Protein AF-A0A832SHB8-F1 (afdb_monomer_lite)

Foldseek 3Di:
DDDDDPVRVVVLVVQCVVVVHDDSVRSVVVVVVVVCVVPDDPCRPPVNVVPD

Secondary structure (DSSP, 8-state):
-----HHHHHHHHHHHHHTT-SSHHHHHHHHHHHHHHHH--GGGSHHHHTT-

Organism: NCBI:txid2214

Sequence (52 aa):
MINIDEITNRVLNIIKATYGLKDKSAAIMHMAAEYEKEIMEPALRPEFIEKA

Radius of gyration: 13.67 Å; chains: 1; bounding box: 31×24×32 Å

Structure (mmCIF, N/CA/C/O backbone):
data_AF-A0A832SHB8-F1
#
_entry.id   AF-A0A832SHB8-F1
#
loop_
_atom_site.group_PDB
_atom_site.id
_atom_site.type_symbol
_atom_site.label_atom_id
_atom_site.label_alt_id
_atom_site.label_comp_id
_atom_site.label_asym_id
_atom_site.label_entity_id
_atom_site.label_seq_id
_atom_site.pdbx_PDB_ins_code
_atom_site.Cartn_x
_atom_site.Cartn_y
_atom_site.Cartn_z
_atom_site.occupancy
_atom_site.B_iso_or_equiv
_atom_site.auth_seq_id
_atom_site.auth_comp_id
_atom_site.auth_asym_id
_atom_site.auth_atom_id
_atom_site.pdbx_PDB_model_num
ATOM 1 N N . MET A 1 1 ? 2.296 -15.887 -3.210 1.00 70.25 1 MET A N 1
ATOM 2 C CA . MET A 1 1 ? 2.916 -14.883 -4.101 1.00 70.25 1 MET A CA 1
ATOM 3 C C . MET A 1 1 ? 1.779 -14.207 -4.851 1.00 70.25 1 MET A C 1
ATOM 5 O O . MET A 1 1 ? 0.975 -14.927 -5.424 1.00 70.25 1 MET A O 1
ATOM 9 N N . ILE A 1 2 ? 1.622 -12.884 -4.738 1.00 81.06 2 ILE A N 1
ATOM 10 C CA . ILE A 1 2 ? 0.548 -12.148 -5.428 1.00 81.06 2 ILE A CA 1
ATOM 11 C C . ILE A 1 2 ? 1.072 -11.761 -6.810 1.00 81.06 2 ILE A C 1
ATOM 13 O O . ILE A 1 2 ? 2.155 -11.181 -6.908 1.00 81.06 2 ILE A O 1
ATOM 17 N N . ASN A 1 3 ? 0.319 -12.083 -7.860 1.00 89.56 3 ASN A N 1
ATOM 18 C CA . ASN A 1 3 ? 0.626 -11.612 -9.205 1.00 89.56 3 ASN A CA 1
ATOM 19 C C . ASN A 1 3 ? 0.109 -10.184 -9.349 1.00 89.56 3 ASN A C 1
ATOM 21 O O . ASN A 1 3 ? -1.096 -9.950 -9.326 1.00 89.56 3 ASN A O 1
ATOM 25 N N . ILE A 1 4 ? 1.038 -9.245 -9.476 1.00 90.75 4 ILE A N 1
ATOM 26 C CA . ILE A 1 4 ? 0.763 -7.833 -9.733 1.00 90.75 4 ILE A CA 1
ATOM 27 C C . ILE A 1 4 ? 1.378 -7.465 -11.075 1.00 90.75 4 ILE A C 1
ATOM 29 O O . ILE A 1 4 ? 2.527 -7.817 -11.355 1.00 90.75 4 ILE A O 1
ATOM 33 N N . ASP A 1 5 ? 0.601 -6.788 -11.912 1.00 95.75 5 ASP A N 1
ATOM 34 C CA . ASP A 1 5 ? 1.069 -6.337 -13.215 1.00 95.75 5 ASP A CA 1
ATOM 35 C C . ASP A 1 5 ? 2.052 -5.160 -13.083 1.00 95.75 5 ASP A C 1
ATOM 37 O O . ASP A 1 5 ? 2.316 -4.629 -11.996 1.00 95.75 5 ASP A O 1
ATOM 41 N N . GLU A 1 6 ? 2.657 -4.768 -14.203 1.00 96.62 6 GLU A N 1
ATOM 42 C CA . GLU A 1 6 ? 3.663 -3.706 -14.215 1.00 96.62 6 GLU A CA 1
ATOM 43 C C . GLU A 1 6 ? 3.083 -2.363 -13.749 1.00 96.62 6 GLU A C 1
ATOM 45 O O . GLU A 1 6 ? 3.731 -1.631 -12.994 1.00 96.62 6 GLU A O 1
ATOM 50 N N . ILE A 1 7 ? 1.849 -2.061 -14.157 1.00 96.50 7 ILE A N 1
ATOM 51 C CA . ILE A 1 7 ? 1.168 -0.814 -13.814 1.00 96.50 7 ILE A CA 1
ATOM 52 C C . ILE A 1 7 ? 0.918 -0.754 -12.306 1.00 96.50 7 ILE A C 1
ATOM 54 O O . ILE A 1 7 ? 1.341 0.209 -11.662 1.00 96.50 7 ILE A O 1
ATOM 58 N N . THR A 1 8 ? 0.340 -1.803 -11.714 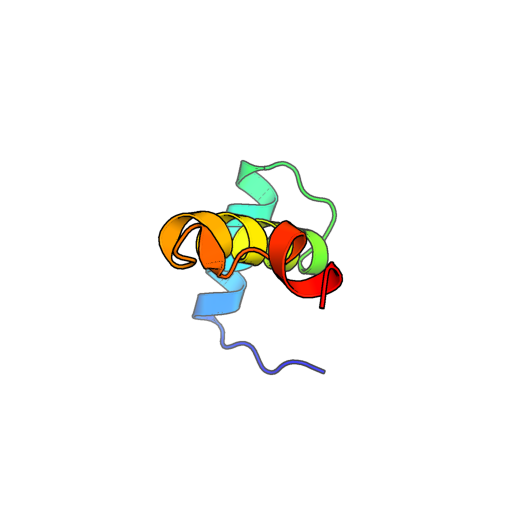1.00 95.44 8 THR A N 1
ATOM 59 C CA . THR A 1 8 ? 0.114 -1.890 -10.263 1.00 95.44 8 THR A CA 1
ATOM 60 C C . THR A 1 8 ? 1.431 -1.771 -9.500 1.00 95.44 8 THR A C 1
ATOM 62 O O . THR A 1 8 ? 1.517 -1.053 -8.506 1.00 95.44 8 THR A O 1
ATOM 65 N N . ASN A 1 9 ? 2.508 -2.387 -9.992 1.00 95.44 9 ASN A N 1
ATOM 66 C CA . ASN A 1 9 ? 3.834 -2.251 -9.388 1.00 95.44 9 ASN A CA 1
ATOM 67 C C . ASN A 1 9 ? 4.349 -0.803 -9.369 1.00 95.44 9 ASN A C 1
ATOM 69 O O . ASN A 1 9 ? 4.953 -0.379 -8.380 1.00 95.44 9 ASN A O 1
ATOM 73 N N . ARG A 1 10 ? 4.129 -0.045 -10.449 1.00 96.50 10 ARG A N 1
ATOM 74 C CA . ARG A 1 10 ? 4.504 1.375 -10.526 1.00 96.50 10 ARG A CA 1
ATOM 75 C C . ARG A 1 10 ? 3.674 2.215 -9.561 1.00 96.50 10 ARG A C 1
ATOM 77 O O . ARG A 1 10 ? 4.249 3.019 -8.832 1.00 96.50 10 ARG A O 1
ATOM 84 N N . VAL A 1 11 ? 2.365 1.977 -9.497 1.00 96.38 11 VAL A N 1
ATOM 85 C CA . VAL A 1 11 ? 1.464 2.656 -8.553 1.00 96.38 11 VAL A CA 1
ATOM 86 C C . VAL A 1 11 ? 1.906 2.413 -7.109 1.00 96.38 11 VAL A C 1
ATOM 88 O O . VAL A 1 11 ? 2.105 3.369 -6.362 1.00 96.38 11 VAL A O 1
ATOM 91 N N . LEU A 1 12 ? 2.174 1.161 -6.729 1.00 96.00 12 LEU A N 1
ATOM 92 C CA . LEU A 1 12 ? 2.650 0.824 -5.383 1.00 96.00 12 LEU A CA 1
ATOM 93 C C . LEU A 1 12 ? 3.994 1.488 -5.049 1.00 96.00 12 LEU A C 1
ATOM 95 O O . LEU A 1 12 ? 4.205 1.897 -3.910 1.00 96.00 12 LEU A O 1
ATOM 99 N N . ASN A 1 13 ? 4.901 1.632 -6.023 1.00 97.00 13 ASN A N 1
ATOM 100 C CA . ASN A 1 13 ? 6.158 2.357 -5.819 1.00 97.00 13 ASN A CA 1
ATOM 101 C C . ASN A 1 13 ? 5.934 3.856 -5.572 1.00 97.00 13 ASN A C 1
ATOM 103 O O . ASN A 1 13 ? 6.621 4.427 -4.724 1.00 97.00 13 ASN A O 1
ATOM 107 N N . ILE A 1 14 ? 4.985 4.477 -6.281 1.00 97.44 14 ILE A N 1
ATOM 108 C CA . ILE A 1 14 ? 4.615 5.884 -6.079 1.00 97.44 14 ILE A CA 1
ATOM 109 C C . ILE A 1 14 ? 4.031 6.067 -4.679 1.00 97.44 14 ILE A C 1
ATOM 111 O O . ILE A 1 14 ? 4.542 6.887 -3.927 1.00 97.44 14 ILE A O 1
ATOM 1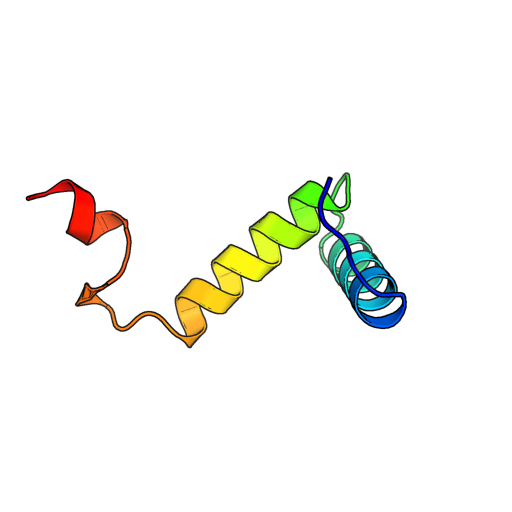15 N N . ILE A 1 15 ? 3.045 5.251 -4.288 1.00 96.94 15 ILE A N 1
ATOM 116 C CA . ILE A 1 15 ? 2.453 5.286 -2.938 1.00 96.94 15 ILE A CA 1
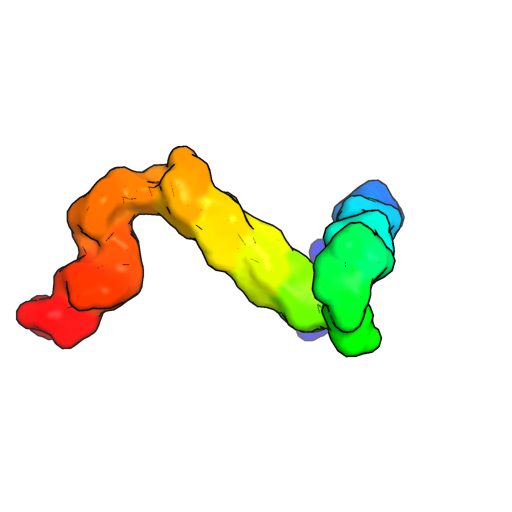ATOM 117 C C . ILE A 1 15 ? 3.546 5.119 -1.879 1.00 96.94 15 ILE A C 1
ATOM 119 O O . ILE A 1 15 ? 3.637 5.907 -0.938 1.00 96.94 15 ILE A O 1
ATOM 123 N N . LYS A 1 16 ? 4.437 4.137 -2.059 1.00 97.56 16 LYS A N 1
ATOM 124 C CA . LYS A 1 16 ? 5.553 3.910 -1.140 1.00 97.56 16 LYS A CA 1
ATOM 125 C C . LYS A 1 16 ? 6.416 5.165 -0.968 1.00 97.56 16 LYS A C 1
ATOM 127 O O . LYS A 1 16 ? 6.758 5.507 0.159 1.00 97.56 16 LYS A O 1
ATOM 132 N N . ALA A 1 17 ? 6.765 5.840 -2.063 1.00 97.94 17 ALA A N 1
ATOM 133 C CA . ALA A 1 17 ? 7.582 7.050 -2.030 1.00 97.94 17 ALA A CA 1
ATOM 134 C C . ALA A 1 17 ? 6.838 8.241 -1.404 1.00 97.94 17 ALA A C 1
ATOM 136 O O . ALA A 1 17 ? 7.398 8.909 -0.540 1.00 97.94 17 ALA A O 1
ATOM 137 N N . THR A 1 18 ? 5.578 8.466 -1.786 1.00 97.50 18 THR A N 1
ATOM 138 C CA . THR A 1 18 ? 4.744 9.572 -1.290 1.00 97.50 18 THR A CA 1
ATOM 139 C C . THR A 1 18 ? 4.578 9.538 0.228 1.00 97.50 18 THR A C 1
ATOM 141 O O . THR A 1 18 ? 4.666 10.576 0.874 1.00 97.50 18 THR A O 1
ATOM 144 N N . TYR A 1 19 ? 4.384 8.350 0.804 1.00 96.81 19 TYR A N 1
ATOM 145 C CA . TYR A 1 19 ? 4.151 8.175 2.241 1.00 96.81 19 TYR A CA 1
ATOM 146 C C . TYR A 1 19 ? 5.401 7.722 3.018 1.00 96.81 19 TYR A C 1
ATOM 148 O O . TYR A 1 19 ? 5.306 7.400 4.200 1.00 96.81 19 TYR A O 1
ATOM 156 N N . GLY A 1 20 ? 6.576 7.667 2.375 1.00 97.06 20 GLY A N 1
ATOM 157 C CA . GLY A 1 20 ? 7.832 7.266 3.024 1.00 97.06 20 GLY A CA 1
ATOM 158 C C . GLY A 1 20 ? 7.832 5.831 3.570 1.00 97.06 20 GLY A C 1
ATOM 159 O O . GLY A 1 20 ? 8.456 5.551 4.593 1.00 97.06 20 GLY A O 1
ATOM 160 N N . LEU A 1 21 ? 7.114 4.913 2.920 1.00 97.94 21 LEU A N 1
ATOM 161 C CA . LEU A 1 21 ? 6.896 3.553 3.412 1.00 97.94 21 LEU A CA 1
ATOM 162 C C . LEU A 1 21 ? 8.106 2.641 3.150 1.00 97.94 21 LEU A C 1
ATOM 164 O O . LEU A 1 2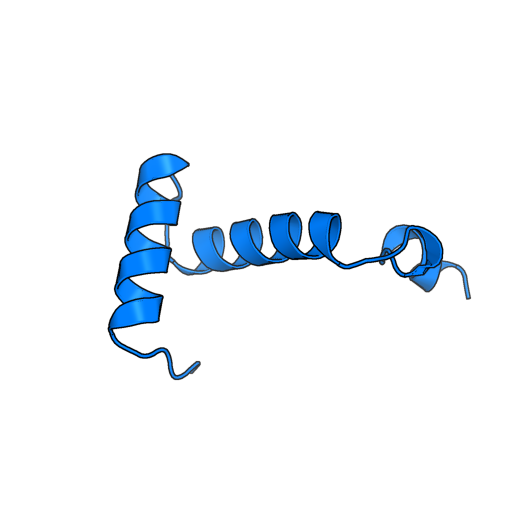1 ? 8.816 2.753 2.148 1.00 97.94 21 LEU A O 1
ATOM 168 N N . LYS A 1 22 ? 8.320 1.681 4.053 1.00 95.81 22 LYS A N 1
ATOM 169 C CA . LYS A 1 22 ? 9.491 0.790 4.031 1.00 95.81 22 LYS A CA 1
ATOM 170 C C . LYS A 1 22 ? 9.515 -0.135 2.809 1.00 95.81 22 LYS A C 1
ATOM 172 O O . LYS A 1 22 ? 10.544 -0.272 2.146 1.00 95.81 22 LYS A O 1
ATOM 177 N N . ASP A 1 23 ? 8.388 -0.763 2.493 1.00 95.56 23 ASP A N 1
ATOM 178 C CA . ASP A 1 23 ? 8.277 -1.774 1.443 1.00 95.56 23 ASP A CA 1
ATOM 179 C C . ASP A 1 23 ? 6.916 -1.731 0.727 1.00 95.56 23 ASP A C 1
ATOM 181 O O . ASP A 1 23 ? 6.047 -0.909 1.023 1.00 95.56 23 ASP A O 1
ATOM 185 N N . LYS A 1 24 ? 6.752 -2.596 -0.282 1.00 91.12 24 LYS A N 1
ATOM 186 C CA . LYS A 1 24 ? 5.507 -2.690 -1.058 1.00 91.12 24 LYS A CA 1
ATOM 187 C C . LYS A 1 24 ? 4.351 -3.262 -0.239 1.00 91.12 24 LYS A C 1
ATOM 189 O O . LYS A 1 24 ? 3.208 -2.924 -0.523 1.00 91.12 24 LYS A O 1
ATOM 194 N N . SER A 1 25 ? 4.628 -4.083 0.773 1.00 95.12 25 SER A N 1
ATOM 195 C CA . SER A 1 25 ? 3.592 -4.620 1.657 1.00 95.12 25 SER A CA 1
ATOM 196 C C . SER A 1 25 ? 2.959 -3.499 2.479 1.00 95.12 25 SER A C 1
ATOM 198 O O . SER A 1 25 ? 1.738 -3.416 2.558 1.00 95.12 25 SER A O 1
ATOM 200 N N . ALA A 1 26 ? 3.769 -2.575 3.001 1.00 96.81 26 ALA A N 1
ATOM 201 C CA . ALA A 1 26 ? 3.286 -1.371 3.667 1.00 96.81 26 ALA A CA 1
ATOM 202 C C . ALA A 1 26 ? 2.444 -0.486 2.730 1.00 96.81 26 ALA A C 1
ATOM 204 O O . ALA A 1 26 ? 1.404 0.018 3.145 1.00 96.81 26 ALA A O 1
ATOM 205 N N . ALA A 1 27 ? 2.844 -0.344 1.460 1.00 96.50 27 ALA A N 1
ATOM 206 C CA . ALA A 1 27 ? 2.058 0.392 0.465 1.00 96.50 27 ALA A CA 1
ATOM 207 C C . ALA A 1 27 ? 0.693 -0.262 0.183 1.00 96.50 27 ALA A C 1
ATOM 209 O O . ALA A 1 27 ? -0.307 0.444 0.088 1.00 96.50 27 ALA A O 1
ATOM 210 N N . ILE A 1 28 ? 0.634 -1.597 0.107 1.00 95.12 28 ILE A N 1
ATOM 211 C CA . ILE A 1 28 ? -0.626 -2.340 -0.053 1.00 95.12 28 ILE A CA 1
ATOM 212 C C . ILE A 1 28 ? -1.525 -2.156 1.174 1.00 95.12 28 ILE A C 1
ATOM 214 O O . ILE A 1 28 ? -2.710 -1.886 1.006 1.00 95.12 28 ILE A O 1
ATOM 218 N N . MET A 1 29 ? -0.981 -2.265 2.393 1.00 95.69 29 MET A N 1
ATOM 219 C CA . MET A 1 29 ? -1.762 -2.055 3.622 1.00 95.69 29 MET A CA 1
ATOM 220 C C . MET A 1 29 ? -2.339 -0.640 3.690 1.00 95.69 29 MET A C 1
ATOM 222 O O . MET A 1 29 ? -3.507 -0.473 4.024 1.00 95.69 29 MET A O 1
ATOM 226 N N . HIS A 1 30 ? -1.545 0.372 3.329 1.00 95.62 30 HIS A N 1
ATOM 227 C CA . HIS A 1 30 ? -2.024 1.749 3.285 1.00 95.62 30 HIS A CA 1
ATOM 228 C C . HIS A 1 30 ? -3.143 1.929 2.250 1.00 95.62 30 HIS A C 1
ATOM 230 O O . HIS A 1 30 ? -4.195 2.465 2.577 1.00 95.62 30 HIS A O 1
ATOM 236 N N . MET A 1 31 ? -2.956 1.409 1.033 1.00 93.94 31 MET A N 1
ATOM 237 C CA . MET A 1 31 ? -3.974 1.449 -0.020 1.00 93.94 31 MET A CA 1
ATOM 238 C C . MET A 1 31 ? -5.274 0.753 0.405 1.00 93.94 31 MET A C 1
ATOM 240 O O . MET A 1 31 ? -6.349 1.283 0.155 1.00 93.94 31 MET A O 1
ATOM 244 N N . ALA A 1 32 ? -5.189 -0.407 1.064 1.00 92.75 32 ALA A N 1
ATOM 245 C CA . ALA A 1 32 ? -6.360 -1.125 1.562 1.00 92.75 32 ALA A CA 1
ATOM 246 C C . ALA A 1 32 ? -7.126 -0.312 2.617 1.00 92.75 32 ALA A C 1
ATOM 248 O O . ALA A 1 32 ? -8.348 -0.250 2.551 1.00 92.75 32 ALA A O 1
ATOM 249 N N . ALA A 1 33 ? -6.418 0.353 3.535 1.00 91.44 33 ALA A N 1
ATOM 250 C CA . ALA A 1 33 ? -7.031 1.211 4.547 1.00 91.44 33 ALA A CA 1
ATOM 251 C C . ALA A 1 33 ? -7.685 2.469 3.948 1.00 91.44 33 ALA A C 1
ATOM 253 O O . ALA A 1 33 ? -8.734 2.899 4.416 1.00 91.44 33 ALA A O 1
ATOM 254 N N . GLU A 1 34 ? -7.097 3.079 2.913 1.00 90.25 34 GLU A N 1
ATOM 255 C CA . GLU A 1 34 ? -7.749 4.196 2.211 1.00 90.25 34 GLU A CA 1
ATOM 256 C C . GLU A 1 34 ? -8.981 3.724 1.426 1.00 90.25 34 GLU A C 1
ATOM 258 O O . GLU A 1 34 ? -10.041 4.337 1.517 1.00 90.25 34 GLU A O 1
ATOM 263 N N . TYR A 1 35 ? -8.881 2.586 0.737 1.00 88.31 35 TYR A N 1
ATOM 264 C CA . TYR A 1 35 ? -9.998 1.984 0.006 1.00 88.31 35 TYR A CA 1
ATOM 265 C C . TYR A 1 35 ? -11.160 1.596 0.934 1.00 88.31 35 TYR A C 1
ATOM 267 O O . TYR A 1 35 ? -12.324 1.773 0.583 1.00 88.31 35 TYR A O 1
ATOM 275 N N . GLU A 1 36 ? -10.855 1.124 2.148 1.00 83.38 36 GLU A N 1
ATOM 276 C CA . GLU A 1 36 ? -11.844 0.865 3.197 1.00 83.38 36 GLU A CA 1
ATOM 277 C C . GLU A 1 36 ? -12.677 2.117 3.503 1.00 83.38 36 GLU A C 1
ATOM 279 O O . GLU A 1 36 ? -13.903 2.047 3.541 1.00 83.38 36 GLU A O 1
ATOM 284 N N . LYS A 1 37 ? -12.033 3.281 3.657 1.00 82.75 37 LYS A N 1
ATOM 285 C CA . LYS A 1 37 ? -12.728 4.549 3.935 1.00 82.75 37 LYS A CA 1
ATOM 286 C C . LYS A 1 37 ? -13.626 4.990 2.784 1.00 82.75 37 LYS A C 1
ATOM 288 O O . LYS A 1 37 ? -14.651 5.618 3.037 1.00 82.75 37 LYS A O 1
ATOM 293 N N . GLU A 1 38 ? -13.222 4.710 1.547 1.00 80.75 38 GLU A N 1
ATOM 294 C CA . GLU A 1 38 ? -13.963 5.114 0.351 1.00 80.75 38 GLU A CA 1
ATOM 295 C C . GLU A 1 38 ? -15.173 4.215 0.067 1.00 80.75 38 GLU A C 1
ATOM 297 O O . GLU A 1 38 ? -16.164 4.696 -0.480 1.00 80.75 38 GLU A O 1
ATOM 302 N N . ILE A 1 39 ? -15.112 2.926 0.424 1.00 76.38 39 ILE A N 1
ATOM 303 C CA . ILE A 1 39 ? -16.105 1.930 -0.019 1.00 76.38 39 ILE A CA 1
ATOM 304 C C . ILE A 1 39 ? -16.906 1.298 1.107 1.00 76.38 39 ILE A C 1
ATOM 306 O O . ILE A 1 39 ? -18.051 0.906 0.874 1.00 76.38 39 ILE A O 1
ATOM 310 N N . MET A 1 40 ? -16.366 1.179 2.319 1.00 69.31 40 MET A N 1
ATOM 311 C CA . MET A 1 40 ? -17.159 0.621 3.406 1.00 69.31 40 MET A CA 1
ATOM 312 C C . MET A 1 40 ? -18.156 1.652 3.921 1.00 69.31 40 MET A C 1
ATOM 314 O O . MET A 1 40 ? -17.798 2.640 4.570 1.00 69.31 40 MET A O 1
ATOM 318 N N . GLU A 1 41 ? -19.440 1.361 3.706 1.00 64.25 41 GLU A N 1
ATOM 319 C CA . GLU A 1 41 ? -20.499 1.949 4.517 1.00 64.25 41 GLU A CA 1
ATOM 320 C C . GLU A 1 41 ? -20.169 1.744 6.009 1.00 64.25 41 GLU A C 1
ATOM 322 O O . GLU A 1 41 ? -19.616 0.702 6.375 1.00 64.25 41 GLU A O 1
ATOM 327 N N . PRO A 1 42 ? -20.506 2.696 6.901 1.00 63.44 42 PRO A N 1
ATOM 328 C CA . PRO A 1 42 ? -20.099 2.653 8.309 1.00 63.44 42 PRO A CA 1
ATOM 329 C C . PRO A 1 42 ? -20.401 1.328 9.025 1.00 63.44 42 PRO A C 1
ATOM 331 O O . PRO A 1 42 ? -19.655 0.936 9.915 1.00 63.44 42 PRO A O 1
ATOM 334 N N . ALA A 1 43 ? -21.464 0.632 8.612 1.00 62.38 43 ALA A N 1
ATOM 335 C CA . ALA A 1 43 ? -21.907 -0.639 9.180 1.00 62.38 43 ALA A CA 1
ATOM 336 C C . ALA A 1 43 ? -21.036 -1.855 8.806 1.00 62.38 43 ALA A C 1
ATOM 338 O O . ALA A 1 43 ? -21.151 -2.893 9.450 1.00 62.38 43 ALA A O 1
ATOM 339 N N . LEU A 1 44 ? -20.186 -1.752 7.781 1.00 63.09 44 LEU A N 1
ATOM 340 C CA . LEU A 1 44 ? -19.327 -2.847 7.317 1.00 63.09 44 LEU A CA 1
ATOM 341 C C . LEU A 1 44 ? -17.893 -2.750 7.843 1.00 63.09 44 LEU A C 1
ATOM 343 O O . LEU A 1 44 ? -17.104 -3.658 7.600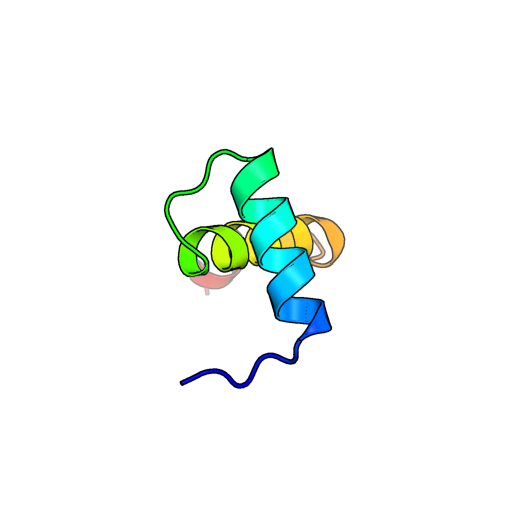 1.00 63.09 44 LEU A O 1
ATOM 347 N N . ARG A 1 45 ? -17.552 -1.680 8.571 1.00 66.94 45 ARG A N 1
ATOM 348 C CA . ARG A 1 45 ? -16.211 -1.515 9.138 1.00 66.94 45 ARG A CA 1
ATOM 349 C C . ARG A 1 45 ? -15.890 -2.688 10.078 1.00 66.94 45 ARG A C 1
ATOM 351 O O . ARG A 1 45 ? -16.753 -3.059 10.878 1.00 66.94 45 ARG A O 1
ATOM 358 N N . PRO A 1 46 ? -14.668 -3.248 10.048 1.00 63.72 46 PRO A N 1
ATOM 359 C CA . PRO A 1 46 ? -14.273 -4.395 10.870 1.00 63.72 46 PRO A CA 1
ATOM 360 C C . PRO A 1 46 ? -14.541 -4.193 12.367 1.00 63.72 46 PRO A C 1
ATOM 362 O O . PRO A 1 46 ? -14.946 -5.128 13.053 1.00 63.72 46 PRO A O 1
ATOM 365 N N . GLU A 1 47 ? -14.424 -2.947 12.841 1.00 63.53 47 GLU A N 1
ATOM 366 C CA . GLU A 1 47 ? -14.749 -2.504 14.206 1.00 63.53 47 GLU A CA 1
ATOM 367 C C . GLU A 1 47 ? -16.184 -2.864 14.660 1.00 63.53 47 GLU A C 1
ATOM 369 O O . GLU A 1 47 ? -16.453 -2.958 15.859 1.00 63.53 47 G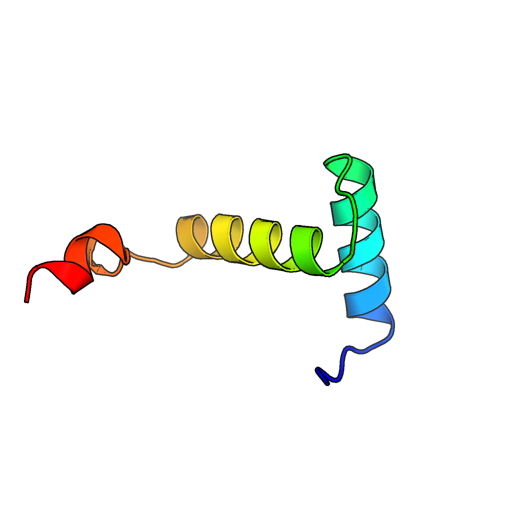LU A O 1
ATOM 374 N N . PHE A 1 48 ? -17.112 -3.065 13.716 1.00 57.03 48 PHE A N 1
ATOM 375 C CA . PHE A 1 48 ? -18.511 -3.431 13.963 1.00 57.03 48 PHE A CA 1
ATOM 376 C C . PHE A 1 48 ? -18.809 -4.917 13.711 1.00 57.03 48 PHE A C 1
ATOM 378 O O . PHE A 1 48 ? -19.820 -5.411 14.207 1.00 57.03 48 PHE A O 1
ATOM 385 N N . ILE A 1 49 ? -17.940 -5.641 12.994 1.00 58.81 49 ILE A N 1
ATOM 386 C CA . ILE A 1 49 ? -18.119 -7.071 12.682 1.00 58.81 49 ILE A CA 1
ATOM 387 C C . ILE A 1 49 ? -17.671 -7.958 13.855 1.00 58.81 49 ILE A C 1
ATOM 389 O O . ILE A 1 49 ? -18.299 -8.980 14.114 1.00 58.81 49 ILE A O 1
ATOM 393 N N . GLU A 1 50 ? -16.660 -7.552 14.632 1.00 58.66 50 GLU A N 1
ATOM 394 C CA . GLU A 1 50 ? -16.169 -8.330 15.791 1.00 58.66 50 GLU A CA 1
ATOM 395 C C . GLU A 1 50 ? -17.129 -8.375 17.000 1.00 58.66 50 GLU A C 1
ATOM 397 O O . GLU A 1 50 ? -16.821 -9.007 18.009 1.00 58.66 50 GLU A O 1
ATOM 402 N N . LYS A 1 51 ? -18.299 -7.726 16.933 1.00 51.19 51 LYS A N 1
ATOM 403 C CA . LYS A 1 51 ? -19.295 -7.728 18.022 1.00 51.19 51 LYS A CA 1
ATOM 404 C C . LYS A 1 51 ? -20.425 -8.758 17.872 1.00 51.19 51 LYS A C 1
ATOM 406 O O . LYS A 1 51 ? -21.346 -8.717 18.689 1.00 51.19 51 LYS A O 1
ATOM 411 N N . ALA A 1 52 ? -20.384 -9.638 16.870 1.00 48.47 52 ALA A N 1
ATOM 412 C CA . ALA A 1 52 ? -21.410 -10.662 16.629 1.00 48.47 52 ALA A CA 1
ATOM 413 C C . ALA A 1 52 ? -20.969 -12.067 17.059 1.00 48.47 52 ALA A C 1
ATOM 415 O O . ALA A 1 52 ? -19.812 -12.442 16.768 1.00 48.47 52 ALA A O 1
#

pLDDT: mean 84.7, std 15.16, range [48.47, 97.94]